Protein AF-A0A2V6F5U0-F1 (afdb_monomer_lite)

Secondary structure (DSSP, 8-state):
----TTEEEEE-TTS-HHHHHHHHHTTT---EESS---SS-----HHHHHTT--HHHHHTEEEEE--TT--HHHHHHHHHHHHHHHHHHHHHS---S--SS-S---S--------------------

Foldseek 3Di:
DDDDPFKDKFFQALFFCVLLQVQCVVVVHHWDQPPDPDPPDPFFDPVVVVVPDDRRRSRRMIMGGDDPPDDVVVVVVCVVRNVVSSVVRNVPGDPDPPDPPDPDDDPDPDPPPPPPDDDDDDDDDDD

Radius of gyration: 21.92 Å; chains: 1; bounding box: 35×76×46 Å

Structure (mmCIF, N/CA/C/O backbone):
data_AF-A0A2V6F5U0-F1
#
_entry.id   AF-A0A2V6F5U0-F1
#
loop_
_atom_site.group_PDB
_atom_site.id
_atom_site.type_symbol
_atom_site.label_atom_id
_atom_site.label_alt_id
_atom_site.label_comp_id
_atom_site.label_asym_id
_atom_site.label_entity_id
_atom_site.label_seq_id
_atom_site.pdbx_PDB_ins_code
_atom_site.Cartn_x
_atom_site.Cartn_y
_atom_site.Cartn_z
_atom_site.occupancy
_atom_site.B_iso_or_equiv
_atom_site.auth_seq_id
_atom_site.auth_comp_id
_atom_site.auth_asym_id
_atom_site.auth_atom_id
_atom_site.pdbx_PDB_model_num
ATOM 1 N N . GLU A 1 1 ? 5.194 -18.039 11.649 1.00 59.16 1 GLU A N 1
ATOM 2 C CA . GLU A 1 1 ? 5.854 -16.763 11.303 1.00 59.16 1 GLU A CA 1
ATOM 3 C C . GLU A 1 1 ? 5.061 -15.650 11.971 1.00 59.16 1 GLU A C 1
ATOM 5 O O . GLU A 1 1 ? 3.847 -15.635 11.811 1.00 59.16 1 GLU A O 1
ATOM 10 N N . ALA A 1 2 ? 5.696 -14.806 12.785 1.00 82.75 2 ALA A N 1
ATOM 11 C CA . ALA A 1 2 ? 5.024 -13.689 13.447 1.00 82.75 2 ALA A CA 1
ATOM 12 C C . ALA A 1 2 ? 5.175 -12.439 12.571 1.00 82.75 2 ALA A C 1
ATOM 14 O O . ALA A 1 2 ? 6.294 -11.991 12.328 1.00 82.75 2 ALA A O 1
ATOM 15 N N . ARG A 1 3 ? 4.060 -11.911 12.060 1.00 87.19 3 ARG A N 1
ATOM 16 C CA . ARG A 1 3 ? 4.012 -10.629 11.343 1.00 87.19 3 ARG A CA 1
ATOM 17 C C . ARG A 1 3 ? 3.430 -9.563 12.250 1.00 87.19 3 ARG A C 1
ATOM 19 O O . ARG A 1 3 ? 2.619 -9.867 13.121 1.00 87.19 3 ARG A O 1
ATOM 26 N N . LEU A 1 4 ? 3.824 -8.315 12.015 1.00 90.38 4 LEU A N 1
ATOM 27 C CA . LEU A 1 4 ? 3.163 -7.188 12.652 1.00 90.38 4 LEU A CA 1
ATOM 28 C C . LEU A 1 4 ? 1.706 -7.136 12.146 1.00 90.38 4 LEU A C 1
ATOM 30 O O . LEU A 1 4 ? 1.507 -7.127 10.930 1.00 90.38 4 LEU A O 1
ATOM 34 N N . PRO A 1 5 ? 0.695 -7.125 13.031 1.00 91.12 5 PRO A N 1
ATOM 35 C CA . PRO A 1 5 ? -0.698 -7.348 12.634 1.00 91.12 5 PRO A CA 1
ATOM 36 C C . PRO A 1 5 ? -1.292 -6.193 11.826 1.00 91.12 5 PRO A C 1
ATOM 38 O O . PRO A 1 5 ? -2.272 -6.375 11.115 1.00 91.12 5 PRO A O 1
ATOM 41 N N . ASN A 1 6 ? -0.709 -5.002 11.930 1.00 93.38 6 ASN A N 1
ATOM 42 C CA . ASN A 1 6 ? -1.305 -3.783 11.410 1.00 93.38 6 ASN A CA 1
ATOM 43 C C . ASN A 1 6 ? -0.641 -3.257 10.133 1.00 93.38 6 ASN A C 1
ATOM 45 O O . ASN A 1 6 ? -1.105 -2.269 9.581 1.00 93.38 6 ASN A O 1
ATOM 49 N N . THR A 1 7 ? 0.462 -3.855 9.679 1.00 92.62 7 THR A N 1
ATOM 50 C CA . THR A 1 7 ? 1.247 -3.309 8.567 1.00 92.62 7 THR A CA 1
ATOM 51 C C . THR A 1 7 ? 1.368 -4.322 7.445 1.00 92.62 7 THR A C 1
ATOM 53 O O . THR A 1 7 ? 1.900 -5.415 7.628 1.00 92.62 7 THR A O 1
ATOM 56 N N . THR A 1 8 ? 0.926 -3.918 6.257 1.00 92.31 8 THR A N 1
ATOM 57 C CA . THR A 1 8 ? 1.017 -4.712 5.032 1.00 92.31 8 THR A CA 1
ATOM 58 C C . THR A 1 8 ? 1.671 -3.879 3.937 1.00 92.31 8 THR A C 1
ATOM 60 O O . THR A 1 8 ? 1.230 -2.773 3.640 1.00 92.31 8 THR A O 1
ATOM 63 N N . ASN A 1 9 ? 2.730 -4.411 3.327 1.00 91.94 9 ASN A N 1
ATOM 64 C CA . ASN A 1 9 ? 3.441 -3.773 2.222 1.00 91.94 9 ASN A CA 1
ATOM 65 C C . ASN A 1 9 ? 3.310 -4.631 0.958 1.00 91.94 9 ASN A C 1
ATOM 67 O O . ASN A 1 9 ? 3.699 -5.801 0.966 1.00 91.94 9 ASN A O 1
ATOM 71 N N . ILE A 1 10 ? 2.745 -4.057 -0.104 1.00 92.31 10 ILE A N 1
ATOM 72 C CA . ILE A 1 10 ? 2.362 -4.752 -1.337 1.00 92.31 10 ILE A CA 1
ATOM 73 C C . ILE A 1 10 ? 3.075 -4.098 -2.515 1.00 92.31 10 ILE A C 1
ATOM 75 O O . ILE A 1 10 ? 2.965 -2.893 -2.717 1.00 92.31 10 ILE A O 1
ATOM 79 N N . ALA A 1 11 ? 3.778 -4.902 -3.312 1.00 90.06 11 ALA A N 1
ATOM 80 C CA . ALA A 1 11 ? 4.409 -4.456 -4.550 1.00 90.06 11 ALA A CA 1
ATOM 81 C C . ALA A 1 11 ? 3.500 -4.728 -5.754 1.00 90.06 11 ALA A C 1
ATOM 83 O O . ALA A 1 11 ? 3.188 -5.885 -6.049 1.00 90.06 11 ALA A O 1
ATOM 84 N N . PHE A 1 12 ? 3.117 -3.671 -6.467 1.00 89.75 12 PHE A N 1
ATOM 85 C CA . PHE A 1 12 ? 2.369 -3.753 -7.715 1.00 89.75 12 PHE A CA 1
ATOM 86 C C . PHE A 1 12 ? 3.326 -3.698 -8.904 1.00 89.75 12 PHE A C 1
ATOM 88 O O . PHE A 1 12 ? 3.984 -2.696 -9.154 1.00 89.75 12 PHE A O 1
ATOM 95 N N . GLU A 1 13 ? 3.405 -4.790 -9.661 1.00 87.62 13 GLU A N 1
ATOM 96 C CA . GLU A 1 13 ? 4.211 -4.820 -10.882 1.00 87.62 13 GLU A CA 1
ATOM 97 C C . GLU A 1 13 ? 3.625 -3.905 -11.965 1.00 87.62 13 GLU A C 1
ATOM 99 O O . GLU A 1 13 ? 2.395 -3.810 -12.109 1.00 87.62 13 GLU A O 1
ATOM 104 N N . ALA A 1 14 ? 4.535 -3.293 -12.734 1.00 85.38 14 ALA A N 1
ATOM 105 C CA . ALA A 1 14 ? 4.266 -2.357 -13.827 1.00 85.38 14 ALA A CA 1
ATOM 106 C C . ALA A 1 14 ? 3.498 -1.086 -13.414 1.00 85.38 14 ALA A C 1
ATOM 108 O O . ALA A 1 14 ? 2.801 -0.492 -14.234 1.00 85.38 14 ALA A O 1
ATOM 109 N N . VAL A 1 15 ? 3.607 -0.680 -12.146 1.00 88.31 15 VAL A N 1
ATOM 110 C CA . VAL A 1 15 ? 3.000 0.544 -11.612 1.00 88.31 15 VAL A CA 1
ATOM 111 C C . VAL A 1 15 ? 3.987 1.218 -10.657 1.00 88.31 15 VAL A C 1
ATOM 113 O O . VAL A 1 15 ? 4.647 0.533 -9.883 1.00 88.31 15 VAL A O 1
ATOM 116 N N . GLU A 1 16 ? 4.067 2.548 -10.693 1.00 88.31 16 GLU A N 1
ATOM 117 C CA . GLU A 1 16 ? 4.874 3.348 -9.760 1.00 88.31 16 GLU A CA 1
ATOM 118 C C . GLU A 1 16 ? 4.055 3.707 -8.510 1.00 88.31 16 GLU A C 1
ATOM 120 O O . GLU A 1 16 ? 2.878 4.075 -8.622 1.00 88.31 16 GLU A O 1
ATOM 125 N N . ALA A 1 17 ? 4.653 3.602 -7.318 1.00 89.75 17 ALA A N 1
ATOM 126 C CA . ALA A 1 17 ? 3.949 3.809 -6.052 1.00 89.75 17 ALA A CA 1
ATOM 127 C C . ALA A 1 17 ? 3.341 5.214 -5.942 1.00 89.75 17 ALA A C 1
ATOM 129 O O . ALA A 1 17 ? 2.198 5.347 -5.515 1.00 89.75 17 ALA A O 1
ATOM 130 N N . GLU A 1 18 ? 4.045 6.252 -6.392 1.00 89.00 18 GLU A N 1
ATOM 131 C CA . GLU A 1 18 ? 3.602 7.650 -6.348 1.00 89.00 18 GLU A CA 1
ATOM 132 C C . GLU A 1 18 ? 2.283 7.848 -7.102 1.00 89.00 18 GLU A C 1
ATOM 134 O O . GLU A 1 18 ? 1.380 8.534 -6.622 1.00 89.00 18 GLU A O 1
ATOM 139 N N . ALA A 1 19 ? 2.131 7.195 -8.257 1.00 90.88 19 ALA A N 1
ATOM 140 C CA . ALA A 1 19 ? 0.902 7.259 -9.038 1.00 90.88 19 ALA A CA 1
ATOM 141 C C . ALA A 1 19 ? -0.265 6.564 -8.318 1.00 90.88 19 ALA A C 1
ATOM 143 O O . ALA A 1 19 ? -1.399 7.048 -8.362 1.00 90.88 19 ALA A O 1
ATOM 144 N N . VAL A 1 20 ? 0.003 5.452 -7.623 1.00 92.50 20 VAL A N 1
ATOM 145 C CA . VAL A 1 20 ? -1.000 4.772 -6.788 1.00 92.50 20 VAL A CA 1
ATOM 146 C C . VAL A 1 20 ? -1.418 5.669 -5.630 1.00 92.50 20 VAL A C 1
ATOM 148 O O . VAL A 1 20 ? -2.613 5.864 -5.429 1.00 92.50 20 VAL A O 1
ATOM 151 N N . LEU A 1 21 ? -0.457 6.251 -4.909 1.00 92.81 21 LEU A N 1
ATOM 152 C CA . LEU A 1 21 ? -0.719 7.138 -3.775 1.00 92.81 21 LEU A CA 1
ATOM 153 C C . LEU A 1 21 ? -1.537 8.359 -4.192 1.00 92.81 21 LEU A C 1
ATOM 155 O O . LEU A 1 21 ? -2.532 8.664 -3.545 1.00 92.81 21 LEU A O 1
ATOM 159 N N . MET A 1 22 ? -1.199 8.993 -5.317 1.00 93.19 22 MET A N 1
ATOM 160 C CA . MET A 1 22 ? -1.957 10.130 -5.846 1.00 93.19 22 MET A CA 1
ATOM 161 C C . MET A 1 22 ? -3.411 9.758 -6.183 1.00 93.19 22 MET A C 1
ATOM 163 O O . MET A 1 22 ? -4.332 10.554 -6.007 1.00 93.19 22 MET A O 1
ATOM 167 N N . MET A 1 23 ? -3.643 8.549 -6.698 1.00 94.50 23 MET A N 1
ATOM 168 C CA . MET A 1 23 ? -4.991 8.078 -7.023 1.00 94.50 23 MET A CA 1
ATOM 169 C C . MET A 1 23 ? -5.783 7.640 -5.786 1.00 94.50 23 MET A C 1
ATOM 171 O O . MET A 1 23 ? -7.003 7.791 -5.780 1.00 94.50 23 MET A O 1
ATOM 175 N N . LEU A 1 24 ? -5.109 7.107 -4.765 1.00 95.12 24 LEU A N 1
ATOM 176 C CA . LEU A 1 24 ? -5.707 6.777 -3.471 1.00 95.12 24 LEU A CA 1
ATOM 177 C C . LEU A 1 24 ? -6.107 8.043 -2.704 1.00 95.12 24 LEU A C 1
ATOM 179 O O . LEU A 1 24 ? -7.227 8.118 -2.204 1.00 95.12 24 LEU A O 1
ATOM 183 N N . ASP A 1 25 ? -5.256 9.067 -2.712 1.00 95.38 25 ASP A N 1
ATOM 184 C CA . ASP A 1 25 ? -5.528 10.368 -2.092 1.00 95.38 25 ASP A CA 1
ATOM 185 C C . ASP A 1 25 ? -6.792 11.025 -2.676 1.00 95.38 25 ASP A C 1
ATOM 187 O O . ASP A 1 25 ? -7.682 11.457 -1.947 1.00 95.38 25 ASP A O 1
ATOM 191 N N . ARG A 1 26 ? -6.972 10.953 -4.003 1.00 95.50 26 ARG A N 1
ATOM 192 C CA . ARG A 1 26 ? -8.191 11.431 -4.690 1.00 95.50 26 ARG A CA 1
ATOM 193 C C . ARG A 1 26 ? -9.488 10.762 -4.236 1.00 95.50 26 ARG A C 1
ATOM 195 O O . ARG A 1 26 ? -10.556 11.333 -4.443 1.00 95.50 26 ARG A O 1
ATOM 202 N N . VAL A 1 27 ? -9.418 9.549 -3.689 1.00 95.69 27 VAL A N 1
ATOM 203 C CA . VAL A 1 27 ? -10.582 8.831 -3.142 1.00 95.69 27 VAL A CA 1
ATOM 204 C C . VAL A 1 27 ? -10.614 8.853 -1.611 1.00 95.69 27 VAL A C 1
ATOM 206 O O . VAL A 1 27 ? -11.431 8.148 -1.021 1.00 95.69 27 VAL A O 1
ATOM 209 N N . GLY A 1 28 ? -9.759 9.665 -0.979 1.00 95.06 28 GLY A N 1
ATOM 210 C CA . GLY A 1 28 ? -9.694 9.857 0.469 1.00 95.06 28 GLY A CA 1
ATOM 211 C C . GLY A 1 28 ? -8.978 8.740 1.230 1.00 95.06 28 GLY A C 1
ATOM 212 O O . GLY A 1 28 ? -9.205 8.588 2.425 1.00 95.06 28 GLY A O 1
ATOM 213 N N . ILE A 1 29 ? -8.151 7.928 0.561 1.00 95.44 29 ILE A N 1
ATOM 214 C CA . ILE A 1 29 ? -7.418 6.823 1.190 1.00 95.44 29 ILE A CA 1
ATOM 215 C C . ILE A 1 29 ? -5.957 7.220 1.390 1.00 95.44 29 ILE A C 1
ATOM 217 O O . ILE A 1 29 ? -5.210 7.400 0.429 1.00 95.44 29 ILE A O 1
ATOM 221 N N . CYS A 1 30 ? -5.526 7.257 2.647 1.00 93.56 30 CYS A N 1
ATOM 222 C CA . CYS A 1 30 ? -4.136 7.506 3.009 1.00 93.56 30 CYS A CA 1
ATOM 223 C C . CYS A 1 30 ? -3.313 6.210 2.969 1.00 93.56 30 CYS A C 1
ATOM 225 O O . CYS A 1 30 ? -3.675 5.198 3.571 1.00 93.56 30 CYS A O 1
ATOM 227 N N . ALA A 1 31 ? -2.163 6.254 2.303 1.00 93.62 31 ALA A N 1
ATOM 228 C CA . ALA A 1 31 ? -1.167 5.188 2.302 1.00 93.62 31 ALA A CA 1
ATOM 229 C C . ALA A 1 31 ? 0.239 5.794 2.181 1.00 93.62 31 ALA A C 1
ATOM 231 O O . ALA A 1 31 ? 0.398 7.002 2.023 1.00 93.62 31 ALA A O 1
ATOM 232 N N . SER A 1 32 ? 1.269 4.956 2.260 1.00 90.50 32 SER A N 1
ATOM 233 C CA . SER A 1 32 ? 2.663 5.383 2.079 1.00 90.50 32 SER A CA 1
ATOM 234 C C . SER A 1 32 ? 3.346 4.555 0.999 1.00 90.50 32 SER A C 1
ATOM 236 O O . SER A 1 32 ? 2.963 3.407 0.770 1.00 90.50 32 SER A O 1
ATOM 238 N N . SER A 1 33 ? 4.358 5.110 0.335 1.00 85.38 33 SER A N 1
ATOM 239 C CA . SER A 1 33 ? 5.303 4.300 -0.436 1.00 85.38 33 SER A CA 1
ATOM 240 C C . SER A 1 33 ? 6.140 3.462 0.544 1.00 85.38 33 SER A C 1
ATOM 242 O O . SER A 1 33 ? 6.008 3.599 1.763 1.00 85.38 33 SER A O 1
ATOM 244 N N . GLY A 1 34 ? 6.935 2.516 0.039 1.00 73.88 34 GLY A N 1
ATOM 245 C CA . GLY A 1 34 ? 7.813 1.674 0.863 1.00 73.88 34 GLY A CA 1
ATOM 246 C C . GLY A 1 34 ? 8.844 2.457 1.702 1.00 73.88 34 GLY A C 1
ATOM 247 O O . GLY A 1 34 ? 8.673 3.615 2.058 1.00 73.88 34 GLY A O 1
ATOM 248 N N . SER A 1 35 ? 9.982 1.844 2.039 1.00 64.12 35 SER A N 1
ATOM 249 C CA . SER A 1 35 ? 10.961 2.496 2.936 1.00 64.12 35 SER A CA 1
ATOM 250 C C . SER A 1 35 ? 11.685 3.719 2.339 1.00 64.12 35 SER A C 1
ATOM 252 O O . SER A 1 35 ? 12.545 4.286 3.009 1.00 64.12 35 SER A O 1
ATOM 254 N N . ALA A 1 36 ? 11.431 4.061 1.076 1.00 58.69 36 ALA A N 1
ATOM 255 C CA . ALA A 1 36 ? 12.021 5.206 0.401 1.00 58.69 36 ALA A CA 1
ATOM 256 C C . ALA A 1 36 ? 10.942 6.276 0.217 1.00 58.69 36 ALA A C 1
ATOM 258 O O . ALA A 1 36 ? 10.143 6.217 -0.712 1.00 58.69 36 ALA A O 1
ATOM 259 N N . CYS A 1 37 ? 10.920 7.247 1.126 1.00 54.81 37 CYS A N 1
ATOM 260 C CA . CYS A 1 37 ? 10.285 8.531 0.864 1.00 54.81 37 CYS A CA 1
ATOM 261 C C . CYS A 1 37 ? 11.291 9.357 0.071 1.00 54.81 37 CYS A C 1
ATOM 263 O O . CYS A 1 37 ? 12.291 9.798 0.634 1.00 54.81 37 CYS A O 1
ATOM 265 N N . THR A 1 38 ? 11.074 9.548 -1.223 1.00 54.41 38 THR A N 1
ATOM 266 C CA . THR A 1 38 ? 11.994 10.338 -2.034 1.00 54.41 38 THR A CA 1
ATOM 267 C C . THR A 1 38 ? 11.358 11.655 -2.445 1.00 54.41 38 THR A C 1
ATOM 269 O O . THR A 1 38 ? 10.738 11.801 -3.492 1.00 54.41 38 THR A O 1
ATOM 272 N N . THR A 1 39 ? 11.598 12.687 -1.640 1.00 51.03 39 THR A N 1
ATOM 273 C CA . THR A 1 39 ? 11.627 14.058 -2.153 1.00 51.03 39 THR A CA 1
ATOM 274 C C . THR A 1 39 ? 12.850 14.187 -3.070 1.00 51.03 39 THR A C 1
ATOM 276 O O . THR A 1 39 ? 13.930 14.551 -2.614 1.00 51.03 39 THR A O 1
ATOM 279 N N . GLY A 1 40 ? 12.702 13.816 -4.348 1.00 51.22 40 GLY A N 1
ATOM 280 C CA . GLY A 1 40 ? 13.674 14.111 -5.412 1.00 51.22 40 GLY A CA 1
ATOM 281 C C . GLY A 1 40 ? 14.607 12.983 -5.878 1.00 51.22 40 GLY A C 1
ATOM 282 O O . GLY A 1 40 ? 15.467 13.251 -6.710 1.00 51.22 40 GLY A O 1
ATOM 283 N N . SER A 1 41 ? 14.451 11.739 -5.410 1.00 60.28 41 SER A N 1
ATOM 284 C CA . SER A 1 41 ? 15.244 10.590 -5.894 1.00 60.28 41 SER A CA 1
ATOM 285 C C . SER A 1 41 ? 14.358 9.500 -6.513 1.00 60.28 41 SER A C 1
ATOM 287 O O . SER A 1 41 ? 13.335 9.118 -5.959 1.00 60.28 41 SER A O 1
ATOM 289 N N . ILE A 1 42 ? 14.750 8.987 -7.679 1.00 63.94 42 ILE A N 1
ATOM 290 C CA . ILE A 1 42 ? 14.060 7.886 -8.388 1.00 63.94 42 ILE A CA 1
ATOM 291 C C . ILE A 1 42 ? 14.549 6.516 -7.861 1.00 63.94 42 ILE A C 1
ATOM 293 O O . ILE A 1 42 ? 14.185 5.449 -8.362 1.00 63.94 42 ILE A O 1
ATOM 297 N N . GLU A 1 43 ? 15.421 6.519 -6.851 1.00 72.81 43 GLU A N 1
ATOM 298 C CA . GLU A 1 43 ? 16.049 5.301 -6.362 1.00 72.81 43 GLU A CA 1
ATOM 299 C C . GLU A 1 43 ? 15.067 4.388 -5.614 1.00 72.81 43 GLU A C 1
ATOM 301 O O . GLU A 1 43 ? 14.265 4.842 -4.794 1.00 72.81 43 GLU A O 1
ATOM 306 N N . PRO A 1 44 ? 15.136 3.069 -5.864 1.00 78.88 44 PRO A N 1
ATOM 307 C CA . PRO A 1 44 ? 14.310 2.101 -5.164 1.00 78.88 44 PRO A CA 1
ATOM 308 C C . PRO A 1 44 ? 14.672 2.046 -3.675 1.00 78.88 44 PRO A C 1
ATOM 310 O O . PRO A 1 44 ? 15.813 2.266 -3.272 1.00 78.88 44 PRO A O 1
ATOM 313 N N . SER A 1 45 ? 13.707 1.638 -2.854 1.00 83.44 45 SER A N 1
ATOM 314 C CA . SER A 1 45 ? 13.931 1.363 -1.434 1.00 83.44 45 SER A CA 1
ATOM 315 C C . SER A 1 45 ? 15.085 0.377 -1.210 1.00 83.44 45 SER A C 1
ATOM 317 O O . SER A 1 45 ? 14.980 -0.807 -1.537 1.00 83.44 45 SER A O 1
ATOM 319 N N . HIS A 1 46 ? 16.164 0.857 -0.582 1.00 83.50 46 HIS A N 1
ATOM 320 C CA . HIS A 1 46 ? 17.318 0.030 -0.220 1.00 83.50 46 HIS A CA 1
ATOM 321 C C . HIS A 1 46 ? 16.932 -1.117 0.728 1.00 83.50 46 HIS A C 1
ATOM 323 O O . HIS A 1 46 ? 17.480 -2.210 0.618 1.00 83.50 46 HIS A O 1
ATOM 329 N N . VAL A 1 47 ? 15.944 -0.906 1.611 1.00 88.62 47 VAL A N 1
ATOM 330 C CA . VAL A 1 47 ? 15.426 -1.952 2.507 1.00 88.62 47 VAL A CA 1
ATOM 331 C C . VAL A 1 47 ? 14.708 -3.037 1.713 1.00 88.62 47 VAL A C 1
ATOM 333 O O . VAL A 1 47 ? 14.989 -4.214 1.904 1.00 88.62 47 VAL A O 1
ATOM 336 N N . LEU A 1 48 ? 13.809 -2.673 0.794 1.00 86.50 48 LEU A N 1
ATOM 337 C CA . LEU A 1 48 ? 13.077 -3.658 -0.006 1.00 86.50 48 LEU A CA 1
ATOM 338 C C . LEU A 1 48 ? 14.010 -4.445 -0.928 1.00 86.50 48 LEU A C 1
ATOM 340 O O . LEU A 1 48 ? 13.831 -5.652 -1.087 1.00 86.50 48 LEU A O 1
ATOM 344 N N . VAL A 1 49 ? 15.032 -3.789 -1.480 1.00 86.50 49 VAL A N 1
ATOM 345 C CA . VAL A 1 49 ? 16.082 -4.463 -2.254 1.00 86.50 49 VAL A CA 1
ATOM 346 C C . VAL A 1 49 ? 16.878 -5.432 -1.374 1.00 86.50 49 VAL A C 1
ATOM 348 O O . VAL A 1 49 ? 17.059 -6.585 -1.761 1.00 86.50 49 VAL A O 1
ATOM 351 N N . ALA A 1 50 ? 17.274 -5.028 -0.163 1.00 89.00 50 ALA A N 1
ATOM 352 C CA . ALA A 1 50 ? 17.951 -5.908 0.795 1.00 89.00 50 ALA A CA 1
ATOM 353 C C . ALA A 1 50 ? 17.070 -7.086 1.259 1.00 89.00 50 ALA A C 1
ATOM 355 O O . ALA A 1 50 ? 17.575 -8.175 1.520 1.00 89.00 50 ALA A O 1
ATOM 356 N N . MET A 1 51 ? 15.746 -6.902 1.299 1.00 88.19 51 MET A N 1
ATOM 357 C CA . MET A 1 51 ? 14.761 -7.964 1.542 1.00 88.19 51 MET A CA 1
ATOM 358 C C . MET A 1 51 ? 14.561 -8.906 0.338 1.00 88.19 51 MET A C 1
ATOM 360 O O . MET A 1 51 ? 13.773 -9.848 0.423 1.00 88.19 51 MET A O 1
ATOM 364 N N . GLY A 1 52 ? 15.252 -8.670 -0.781 1.00 87.38 52 GLY A N 1
ATOM 365 C CA . GLY A 1 52 ? 15.235 -9.528 -1.966 1.00 87.38 52 GLY A CA 1
ATOM 366 C C . GLY A 1 52 ? 14.216 -9.134 -3.037 1.00 87.38 52 GLY A C 1
ATOM 367 O O . GLY A 1 52 ? 13.974 -9.913 -3.961 1.00 87.38 52 GLY A O 1
ATOM 368 N N . LEU A 1 53 ? 13.599 -7.949 -2.955 1.00 87.19 53 LEU A N 1
ATOM 369 C CA . LEU A 1 53 ? 12.784 -7.437 -4.057 1.00 87.19 53 LEU A CA 1
ATOM 370 C C . LEU A 1 53 ? 13.693 -6.889 -5.159 1.00 87.19 53 LEU A C 1
ATOM 372 O O . LEU A 1 53 ? 14.695 -6.227 -4.901 1.00 87.19 53 LEU A O 1
ATOM 376 N N . SER A 1 54 ? 13.311 -7.110 -6.416 1.00 88.38 54 SER A N 1
ATOM 377 C CA . SER A 1 54 ? 13.984 -6.434 -7.521 1.00 88.38 54 SER A CA 1
ATOM 378 C C . SER A 1 54 ? 13.728 -4.920 -7.451 1.00 88.38 54 SER A C 1
ATOM 380 O O . SER A 1 54 ? 12.639 -4.509 -7.036 1.00 88.38 54 SER A O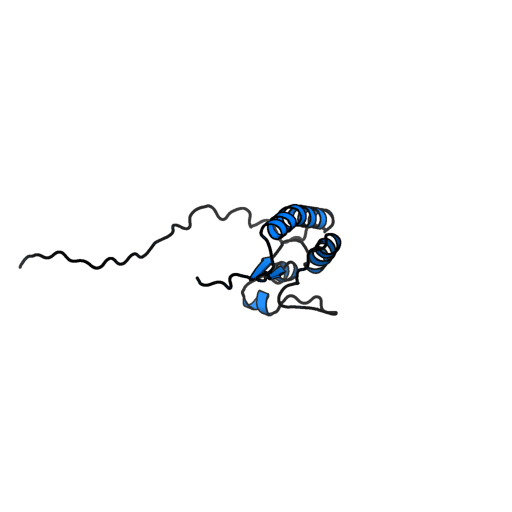 1
ATOM 382 N N . PRO A 1 55 ? 14.663 -4.077 -7.927 1.00 85.38 55 PRO A N 1
ATOM 383 C CA . PRO A 1 55 ? 14.466 -2.629 -8.031 1.00 85.38 55 PRO A CA 1
ATOM 384 C C . PRO A 1 55 ? 13.142 -2.229 -8.693 1.00 85.38 55 PRO A C 1
ATOM 386 O O . PRO A 1 55 ? 12.473 -1.305 -8.243 1.00 85.38 55 PRO A O 1
ATOM 389 N N . ALA A 1 56 ? 12.726 -2.968 -9.728 1.00 84.12 56 ALA A N 1
ATOM 390 C CA . ALA A 1 56 ? 11.459 -2.736 -10.416 1.00 84.12 56 ALA A CA 1
ATOM 391 C C . ALA A 1 56 ? 10.236 -2.987 -9.523 1.00 84.12 56 ALA A C 1
ATOM 393 O O . ALA A 1 56 ? 9.287 -2.213 -9.554 1.00 84.12 56 ALA A O 1
ATOM 394 N N . ARG A 1 57 ? 10.258 -4.038 -8.695 1.00 85.81 57 ARG A N 1
ATOM 395 C CA . ARG A 1 57 ? 9.164 -4.331 -7.756 1.00 85.81 57 ARG A CA 1
ATOM 396 C C . ARG A 1 57 ? 9.179 -3.395 -6.551 1.00 85.81 57 ARG A C 1
ATOM 398 O O . ARG A 1 57 ? 8.118 -3.059 -6.040 1.00 85.81 57 ARG A O 1
ATOM 405 N N . ALA A 1 58 ? 10.360 -2.964 -6.114 1.00 88.00 58 ALA A N 1
ATOM 406 C CA . ALA A 1 58 ? 10.506 -2.027 -5.006 1.00 88.00 58 ALA A CA 1
ATOM 407 C C . ALA A 1 58 ? 9.877 -0.654 -5.311 1.00 88.00 58 ALA A C 1
ATOM 409 O O . ALA A 1 58 ? 9.313 -0.046 -4.404 1.00 88.00 58 ALA A O 1
ATOM 410 N N . ARG A 1 59 ? 9.914 -0.202 -6.574 1.00 86.81 59 ARG A N 1
ATOM 411 C CA . ARG A 1 59 ? 9.280 1.053 -7.024 1.00 86.81 59 ARG A CA 1
ATOM 412 C C . ARG A 1 59 ? 7.753 1.043 -6.964 1.00 86.81 59 ARG A C 1
ATOM 414 O O . ARG A 1 59 ? 7.143 2.048 -6.632 1.00 86.81 59 ARG A O 1
ATOM 421 N N . GLY A 1 60 ? 7.129 -0.105 -7.210 1.00 89.06 60 GLY A N 1
ATOM 422 C CA . GLY A 1 60 ? 5.674 -0.265 -7.119 1.00 89.06 60 GLY A CA 1
ATOM 423 C C . GLY A 1 60 ? 5.160 -0.598 -5.718 1.00 89.06 60 GLY A C 1
ATOM 424 O O . GLY A 1 60 ? 4.045 -1.102 -5.583 1.00 89.06 60 GLY A O 1
ATOM 425 N N . SER A 1 61 ? 5.976 -0.417 -4.676 1.00 91.31 61 SER A N 1
ATOM 426 C CA . SER A 1 61 ? 5.641 -0.845 -3.319 1.00 91.31 61 SER A CA 1
ATOM 427 C C . SER A 1 61 ? 4.832 0.198 -2.556 1.00 91.31 61 SER A C 1
ATOM 429 O O . SER A 1 61 ? 5.303 1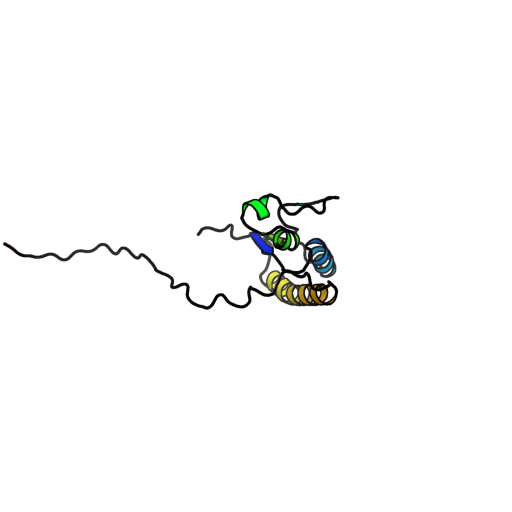.308 -2.316 1.00 91.31 61 SER A O 1
ATOM 431 N N . VAL A 1 62 ? 3.654 -0.209 -2.086 1.00 92.44 62 VAL A N 1
ATOM 432 C CA . VAL A 1 62 ? 2.743 0.600 -1.271 1.00 92.44 62 VAL A CA 1
ATOM 433 C C . VAL A 1 62 ? 2.512 -0.085 0.073 1.00 92.44 62 VAL A C 1
ATOM 435 O O . VAL A 1 62 ? 2.186 -1.274 0.139 1.00 92.44 62 VAL A O 1
ATOM 438 N N . ARG A 1 63 ? 2.664 0.679 1.153 1.00 94.00 63 ARG A N 1
ATOM 439 C CA . ARG A 1 63 ? 2.460 0.248 2.532 1.00 94.00 63 ARG A CA 1
ATOM 440 C C . ARG A 1 63 ? 1.169 0.829 3.094 1.00 94.00 63 ARG A C 1
ATOM 442 O O . ARG A 1 63 ? 0.997 2.049 3.159 1.00 94.00 63 ARG A O 1
ATOM 449 N N . PHE A 1 64 ? 0.334 -0.074 3.591 1.00 94.19 64 PHE A N 1
ATOM 450 C CA . PHE A 1 64 ? -0.851 0.207 4.388 1.00 94.19 64 PHE A CA 1
ATOM 451 C C . PHE A 1 64 ? -0.546 -0.098 5.852 1.00 94.19 64 PHE A C 1
ATOM 453 O O . PHE A 1 64 ? -0.025 -1.169 6.179 1.00 94.19 64 PHE A O 1
ATOM 460 N N . SER A 1 65 ? -0.871 0.851 6.722 1.00 94.12 65 SER A N 1
ATOM 461 C CA . SER A 1 65 ? -0.705 0.734 8.165 1.00 94.12 65 SER A CA 1
ATOM 462 C C . SER A 1 65 ? -2.037 1.058 8.821 1.00 94.12 65 SER A C 1
ATOM 464 O O . SER A 1 65 ? -2.529 2.174 8.696 1.00 94.12 65 SER A O 1
ATOM 466 N N . LEU A 1 66 ? -2.616 0.065 9.484 1.00 94.81 66 LEU A N 1
ATOM 467 C CA . LEU A 1 66 ? -3.885 0.165 10.187 1.00 94.81 66 LEU A CA 1
ATOM 468 C C . LEU A 1 66 ? -3.646 0.553 11.655 1.00 94.81 66 LEU A C 1
ATOM 470 O O . LEU A 1 66 ? -2.611 0.239 12.252 1.00 94.81 66 LEU A O 1
ATOM 474 N N . GLY A 1 67 ? -4.609 1.248 12.240 1.00 93.44 67 GLY A N 1
ATOM 475 C CA . GLY A 1 67 ? -4.679 1.588 13.654 1.00 93.44 67 GLY A CA 1
ATOM 476 C C . GLY A 1 67 ? -5.943 1.027 14.297 1.00 93.44 67 GLY A C 1
ATOM 477 O O . GLY A 1 67 ? -6.803 0.456 13.636 1.00 93.44 67 GLY A O 1
ATOM 478 N N . ILE A 1 68 ? -6.072 1.231 15.606 1.00 94.31 68 ILE A N 1
ATOM 479 C CA . ILE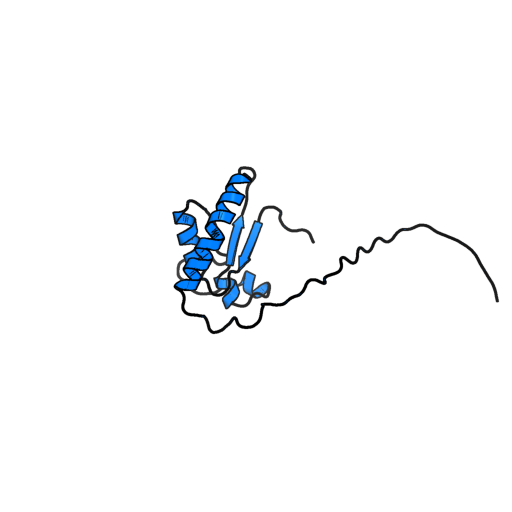 A 1 68 ? -7.226 0.764 16.396 1.00 94.31 68 ILE A CA 1
ATOM 480 C C . ILE A 1 68 ? -8.557 1.421 16.004 1.00 94.31 68 ILE A C 1
ATOM 482 O O . ILE A 1 68 ? -9.614 0.928 16.373 1.00 94.31 68 ILE A O 1
ATOM 486 N N . TYR A 1 69 ? -8.498 2.543 15.287 1.00 95.31 69 TYR A N 1
ATOM 487 C CA . TYR A 1 69 ? -9.668 3.286 14.824 1.00 95.31 69 TYR A CA 1
ATOM 488 C C . TYR A 1 69 ? -10.126 2.863 13.432 1.00 95.31 69 TYR A C 1
ATOM 490 O O . TYR A 1 69 ? -11.167 3.332 12.983 1.00 95.31 69 TYR A O 1
ATOM 498 N N . ASN A 1 70 ? -9.356 2.012 12.745 1.00 96.00 70 ASN A N 1
ATOM 499 C CA . ASN A 1 70 ? -9.776 1.541 11.442 1.00 96.00 70 ASN A CA 1
ATOM 500 C C . ASN A 1 70 ? -10.910 0.531 11.564 1.00 96.00 70 ASN A C 1
ATOM 502 O O . ASN A 1 70 ? -10.946 -0.276 12.493 1.00 96.00 70 ASN A O 1
ATOM 506 N N . THR A 1 71 ? -11.823 0.574 10.600 1.00 96.69 71 THR A N 1
ATOM 507 C CA . THR A 1 71 ? -12.993 -0.309 10.567 1.00 96.69 71 THR A CA 1
ATOM 508 C C . THR A 1 71 ? -12.945 -1.243 9.367 1.00 96.69 71 THR A C 1
ATOM 510 O O . THR A 1 71 ? -12.352 -0.920 8.335 1.00 96.69 71 THR A O 1
ATOM 513 N N . ASP A 1 72 ? -13.629 -2.381 9.462 1.00 95.50 72 ASP A N 1
ATOM 514 C CA . ASP A 1 72 ? -13.749 -3.317 8.337 1.00 95.50 72 ASP A CA 1
ATOM 515 C C . ASP A 1 72 ? -14.383 -2.646 7.104 1.00 95.50 72 ASP A C 1
ATOM 517 O O . ASP A 1 72 ? -13.972 -2.901 5.975 1.00 95.50 72 ASP A O 1
ATOM 521 N N . GLY A 1 73 ? -15.298 -1.690 7.309 1.00 97.25 73 GLY A N 1
ATOM 522 C CA . GLY A 1 73 ? -15.900 -0.914 6.222 1.00 97.25 73 GLY A CA 1
ATOM 523 C C . GLY A 1 73 ? -14.898 -0.044 5.449 1.00 97.25 73 GLY A C 1
ATOM 524 O O . GLY A 1 73 ? -15.044 0.137 4.239 1.00 97.25 73 GLY A O 1
ATOM 525 N N . GLU A 1 74 ? -13.850 0.462 6.104 1.00 96.25 74 GLU A N 1
ATOM 526 C CA . GLU A 1 74 ? -12.762 1.181 5.425 1.00 96.25 74 GLU A CA 1
ATOM 527 C C . GLU A 1 74 ? -11.880 0.228 4.610 1.00 96.25 74 GLU A C 1
ATOM 529 O O . GLU A 1 74 ? -11.420 0.582 3.522 1.00 96.25 74 GLU A O 1
ATOM 534 N N . VAL A 1 75 ? -11.680 -1.000 5.100 1.00 95.75 75 VAL A N 1
ATOM 535 C CA . VAL A 1 75 ? -10.969 -2.050 4.359 1.00 95.75 75 VAL A CA 1
ATOM 536 C C . VAL A 1 75 ? -11.768 -2.454 3.119 1.00 95.75 75 VAL A C 1
ATOM 538 O O . VAL A 1 75 ? -11.207 -2.525 2.024 1.00 95.75 75 VAL A O 1
ATOM 541 N N . ASP A 1 76 ? -13.082 -2.627 3.242 1.00 97.50 76 ASP A N 1
ATOM 542 C CA . ASP A 1 76 ? -13.967 -2.904 2.108 1.00 97.50 76 ASP A CA 1
ATOM 543 C C . ASP A 1 76 ? -13.973 -1.754 1.090 1.00 97.50 76 ASP A C 1
ATOM 545 O O . ASP A 1 76 ? -13.933 -1.977 -0.127 1.00 97.50 76 ASP A O 1
ATOM 549 N N . TYR A 1 77 ? -13.959 -0.507 1.570 1.00 97.38 77 TYR A N 1
ATOM 550 C CA . TYR A 1 77 ? -13.823 0.671 0.718 1.00 97.38 77 TYR A CA 1
ATOM 551 C C . TYR A 1 77 ? -12.492 0.655 -0.049 1.00 97.38 77 TYR A C 1
ATOM 553 O O . TYR A 1 77 ? -12.482 0.805 -1.275 1.00 97.38 77 TYR A O 1
ATOM 561 N N . LEU A 1 78 ? -11.373 0.369 0.623 1.00 96.50 78 LEU A N 1
ATOM 562 C CA . LEU A 1 78 ? -10.077 0.185 -0.033 1.00 96.50 78 LEU A CA 1
ATOM 563 C C . LEU A 1 78 ? -10.147 -0.897 -1.120 1.00 96.50 78 LEU A C 1
ATOM 565 O O . LEU A 1 78 ? -9.725 -0.655 -2.254 1.00 96.50 78 LEU A O 1
ATOM 569 N N . LEU A 1 79 ? -10.716 -2.064 -0.814 1.00 96.12 79 LEU A N 1
ATOM 570 C CA . LEU A 1 79 ? -10.821 -3.190 -1.747 1.00 96.12 79 LEU A CA 1
ATOM 571 C C . LEU A 1 79 ? -11.720 -2.892 -2.957 1.00 96.12 79 LEU A C 1
ATOM 573 O O . LEU A 1 79 ? -11.485 -3.425 -4.042 1.00 96.12 79 LEU A O 1
ATOM 577 N N . LYS A 1 80 ? -12.706 -2.001 -2.822 1.00 97.00 80 LYS A N 1
ATOM 578 C CA . LYS A 1 80 ? -13.552 -1.546 -3.936 1.00 97.00 80 LYS A CA 1
ATOM 579 C C . LYS A 1 80 ? -12.809 -0.630 -4.915 1.00 97.00 80 LYS A C 1
ATOM 581 O O . LYS A 1 80 ? -13.076 -0.668 -6.122 1.00 97.00 80 LYS A O 1
ATOM 586 N N . HIS A 1 81 ? -11.897 0.203 -4.415 1.00 96.38 81 HIS A N 1
ATOM 587 C CA . HIS A 1 81 ? -11.220 1.237 -5.204 1.00 96.38 81 HIS A CA 1
ATOM 588 C C . HIS A 1 81 ? -9.848 0.798 -5.730 1.00 96.38 81 HIS A C 1
ATOM 590 O O . HIS A 1 81 ? -9.537 1.028 -6.903 1.00 96.38 81 HIS A O 1
ATOM 596 N N . LEU A 1 82 ? -9.047 0.123 -4.903 1.00 95.75 82 LEU A N 1
ATOM 597 C CA . LEU A 1 82 ? -7.659 -0.226 -5.205 1.00 95.75 82 LEU A CA 1
ATOM 598 C C . LEU A 1 82 ? -7.502 -1.029 -6.514 1.00 95.75 82 LEU A C 1
ATOM 600 O O . LEU A 1 82 ? -6.712 -0.603 -7.359 1.00 95.75 82 LEU A O 1
ATOM 604 N N . PRO A 1 83 ? -8.270 -2.106 -6.789 1.00 95.50 83 PRO A N 1
ATOM 605 C CA . PRO A 1 83 ? -8.116 -2.864 -8.034 1.00 95.50 83 PRO A CA 1
ATOM 606 C C . PRO A 1 83 ? -8.389 -2.026 -9.289 1.00 95.50 83 PRO A C 1
ATOM 608 O O . PRO A 1 83 ? -7.702 -2.173 -10.299 1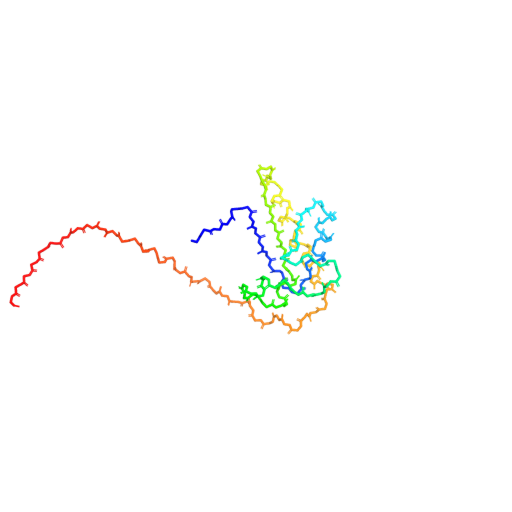.00 95.50 83 PRO A O 1
ATOM 611 N N . ARG A 1 84 ? -9.365 -1.110 -9.220 1.00 94.88 84 ARG A N 1
ATOM 612 C CA . ARG A 1 84 ? -9.726 -0.219 -10.334 1.00 94.88 84 ARG A CA 1
ATOM 613 C C . ARG A 1 84 ? -8.631 0.808 -10.602 1.00 94.88 84 ARG A C 1
ATOM 615 O O . ARG A 1 84 ? -8.319 1.077 -11.760 1.00 94.88 84 ARG A O 1
ATOM 622 N N . ILE A 1 85 ? -8.032 1.350 -9.542 1.00 94.88 85 ILE A N 1
ATOM 623 C CA . ILE A 1 85 ? -6.892 2.268 -9.633 1.00 94.88 85 ILE A CA 1
ATOM 624 C C . ILE A 1 85 ? -5.705 1.565 -10.298 1.00 94.88 85 ILE A C 1
ATOM 626 O O . ILE A 1 85 ? -5.169 2.078 -11.278 1.00 94.88 85 ILE A O 1
ATOM 630 N N . ILE A 1 86 ? -5.346 0.366 -9.830 1.00 94.19 86 ILE A N 1
ATOM 631 C CA . ILE A 1 86 ? -4.236 -0.411 -10.397 1.00 94.19 86 ILE A CA 1
ATOM 632 C C . ILE A 1 86 ? -4.489 -0.752 -11.871 1.00 94.19 86 ILE A C 1
ATOM 634 O O . ILE A 1 86 ? -3.596 -0.581 -12.699 1.00 94.19 86 ILE A O 1
ATOM 638 N N . ALA A 1 87 ? -5.703 -1.184 -12.226 1.00 93.19 87 ALA A N 1
ATOM 639 C CA . ALA A 1 87 ? -6.060 -1.474 -13.615 1.00 93.19 87 ALA A CA 1
ATOM 640 C C . ALA A 1 87 ? -5.937 -0.235 -14.516 1.00 93.19 87 ALA A C 1
ATOM 642 O O . ALA A 1 87 ? -5.381 -0.319 -15.610 1.00 93.19 87 ALA A O 1
ATOM 643 N N . ARG A 1 88 ? -6.398 0.929 -14.041 1.00 92.19 88 ARG A N 1
ATOM 644 C CA . ARG A 1 88 ? -6.289 2.193 -14.776 1.00 92.19 88 ARG A CA 1
ATOM 645 C C . ARG A 1 88 ? -4.836 2.609 -14.987 1.00 92.19 88 ARG A C 1
ATOM 647 O O . ARG A 1 88 ? -4.485 2.995 -16.094 1.00 92.19 88 ARG A O 1
ATOM 654 N N . LEU A 1 89 ? -3.999 2.525 -13.954 1.00 91.81 89 LEU A N 1
ATOM 655 C CA . LEU A 1 89 ? -2.582 2.885 -14.063 1.00 91.81 89 LEU A CA 1
ATOM 656 C C . LEU A 1 89 ? -1.844 1.965 -15.043 1.00 91.81 89 LEU A C 1
ATOM 658 O O . LEU A 1 89 ? -1.089 2.445 -15.882 1.00 91.81 89 LEU A O 1
ATOM 662 N N . ARG A 1 90 ? -2.152 0.663 -15.028 1.00 90.00 90 ARG A N 1
ATOM 663 C CA . ARG A 1 90 ? -1.601 -0.303 -15.992 1.00 90.00 90 ARG A CA 1
ATOM 664 C C . ARG A 1 90 ? -2.027 -0.057 -17.438 1.00 90.00 90 ARG A C 1
ATOM 666 O O . ARG A 1 90 ? -1.292 -0.432 -18.338 1.00 90.00 90 ARG A O 1
ATOM 673 N N . ALA A 1 91 ? -3.194 0.544 -17.666 1.00 88.31 91 ALA A N 1
ATOM 674 C CA . ALA A 1 91 ? -3.659 0.874 -19.012 1.00 88.31 91 ALA A CA 1
ATOM 675 C C . ALA A 1 91 ? -2.959 2.111 -19.605 1.00 88.31 91 ALA A C 1
ATOM 677 O O . ALA A 1 91 ? -2.941 2.271 -20.821 1.00 88.31 91 ALA A O 1
ATOM 678 N N . VAL A 1 92 ? -2.416 2.991 -18.755 1.00 83.38 92 VAL A N 1
ATOM 679 C CA . VAL A 1 92 ? -1.769 4.249 -19.169 1.00 83.38 92 VAL A CA 1
ATOM 680 C C . VAL A 1 92 ? -0.243 4.115 -19.214 1.00 83.38 92 VAL A C 1
ATOM 682 O O . VAL A 1 92 ? 0.405 4.787 -20.013 1.00 83.38 92 VAL A O 1
ATOM 685 N N . SER A 1 93 ? 0.344 3.242 -18.391 1.00 66.12 93 SER A N 1
ATOM 686 C CA . SER A 1 93 ? 1.781 2.967 -18.436 1.00 66.12 93 SER A CA 1
ATOM 687 C C . SER A 1 93 ? 2.152 2.100 -19.647 1.00 66.12 93 SER A C 1
ATOM 689 O O . SER A 1 93 ? 1.476 1.104 -19.913 1.00 66.12 93 SER A O 1
ATOM 691 N N . PRO A 1 94 ? 3.249 2.410 -20.365 1.00 59.94 94 PRO A N 1
ATOM 692 C CA . PRO A 1 94 ? 3.769 1.513 -21.388 1.00 59.94 94 PRO A CA 1
ATOM 693 C C . PRO A 1 94 ? 4.123 0.162 -20.746 1.00 59.94 94 PRO A C 1
ATOM 695 O O . PRO A 1 94 ? 4.584 0.139 -19.598 1.00 59.94 94 PRO A O 1
ATOM 698 N N . PRO A 1 95 ? 3.931 -0.969 -21.448 1.00 55.34 95 PRO A N 1
ATOM 699 C CA . PRO A 1 95 ? 4.317 -2.266 -20.919 1.00 55.34 95 PRO A CA 1
ATOM 700 C C . PRO A 1 95 ? 5.822 -2.249 -20.635 1.00 55.34 95 PRO A C 1
ATOM 702 O O . PRO A 1 95 ? 6.646 -2.212 -21.548 1.00 55.34 95 PRO A O 1
ATOM 705 N N . SER A 1 96 ? 6.189 -2.240 -19.352 1.00 50.19 96 SER A N 1
ATOM 706 C CA . SER A 1 96 ? 7.576 -2.442 -18.947 1.00 50.19 96 SER A CA 1
ATOM 707 C C . SER A 1 96 ? 8.009 -3.822 -19.460 1.00 50.19 96 SER A C 1
ATOM 709 O O . SER A 1 96 ? 7.269 -4.787 -19.249 1.00 50.19 96 SER A O 1
ATOM 711 N N . PRO A 1 97 ? 9.175 -3.969 -20.116 1.00 44.56 97 PRO A N 1
ATOM 712 C CA . PRO A 1 97 ? 9.588 -5.224 -20.757 1.00 44.56 97 PRO A CA 1
ATOM 713 C C . PRO A 1 97 ? 9.894 -6.375 -19.776 1.00 44.56 97 PRO A C 1
ATOM 715 O O . PRO A 1 97 ? 10.471 -7.390 -20.159 1.00 44.56 97 PRO A O 1
ATOM 718 N N . ILE A 1 98 ? 9.514 -6.259 -18.503 1.00 51.16 98 ILE A N 1
ATOM 719 C CA . ILE A 1 98 ? 9.866 -7.202 -17.446 1.00 51.16 98 ILE A CA 1
ATOM 720 C C . ILE A 1 98 ? 8.584 -7.645 -16.736 1.00 51.16 98 ILE A C 1
ATOM 722 O O . ILE A 1 98 ? 8.156 -7.032 -15.762 1.00 51.16 98 ILE A O 1
ATOM 726 N N . GLY A 1 99 ? 7.959 -8.715 -17.244 1.00 45.09 99 GLY A N 1
ATOM 727 C CA . GLY A 1 99 ? 6.742 -9.259 -16.630 1.00 45.09 99 GLY A CA 1
ATOM 728 C C . GLY A 1 99 ? 6.080 -10.473 -17.289 1.00 45.09 99 GLY A C 1
ATOM 729 O O . GLY A 1 99 ? 4.954 -10.796 -16.937 1.00 45.09 99 GLY A O 1
ATOM 730 N N . ALA A 1 100 ? 6.728 -11.184 -18.216 1.00 39.88 100 ALA A N 1
ATOM 731 C CA . ALA A 1 100 ? 6.208 -12.448 -18.748 1.00 39.88 100 ALA A CA 1
ATOM 732 C C . ALA A 1 100 ? 6.808 -13.654 -18.003 1.00 39.88 100 ALA A C 1
ATOM 734 O O . ALA A 1 100 ? 7.470 -14.476 -18.634 1.00 39.88 100 ALA A O 1
ATOM 735 N N . ARG A 1 101 ? 6.675 -13.744 -16.663 1.00 42.59 101 ARG A N 1
ATOM 736 C CA . ARG A 1 101 ? 7.000 -14.987 -15.919 1.00 42.59 101 ARG A CA 1
ATOM 737 C C . ARG A 1 101 ? 6.577 -15.045 -14.437 1.00 42.59 101 ARG A C 1
ATOM 739 O O . ARG A 1 101 ? 7.363 -15.482 -13.612 1.00 42.59 101 ARG A O 1
ATOM 746 N N . THR A 1 102 ? 5.338 -14.714 -14.073 1.00 44.56 102 THR A N 1
ATOM 747 C CA . THR A 1 102 ? 4.806 -15.063 -12.725 1.00 44.56 102 THR A CA 1
ATOM 748 C C . THR A 1 102 ? 3.291 -15.305 -12.713 1.00 44.56 102 THR A C 1
ATOM 750 O O . THR A 1 102 ? 2.601 -15.017 -11.745 1.00 44.56 102 THR A O 1
ATOM 753 N N . ALA A 1 103 ? 2.762 -15.934 -13.764 1.00 42.56 103 ALA A N 1
ATOM 754 C CA . ALA A 1 103 ? 1.474 -16.630 -13.723 1.00 42.56 103 ALA A CA 1
ATOM 755 C C . ALA A 1 103 ? 1.719 -18.145 -13.607 1.00 42.56 103 ALA A C 1
ATOM 757 O O . ALA A 1 103 ? 1.537 -18.877 -14.570 1.00 42.56 103 ALA A O 1
ATOM 758 N N . ARG A 1 104 ? 2.246 -18.590 -12.459 1.00 38.09 104 ARG A N 1
ATOM 759 C CA . ARG A 1 104 ? 2.156 -19.961 -11.910 1.00 38.09 104 ARG A CA 1
ATOM 760 C C . ARG A 1 104 ? 3.107 -20.081 -10.723 1.00 38.09 104 ARG A C 1
ATOM 762 O O . ARG A 1 104 ? 4.312 -20.264 -10.877 1.00 38.09 104 ARG A O 1
ATOM 769 N N . ARG A 1 105 ? 2.552 -20.049 -9.518 1.00 35.78 105 ARG A N 1
ATOM 770 C CA . ARG A 1 105 ? 2.998 -20.992 -8.497 1.00 35.78 105 ARG A CA 1
ATOM 771 C C . ARG A 1 105 ? 1.746 -21.609 -7.920 1.00 35.78 105 ARG A C 1
ATOM 773 O O . ARG A 1 105 ? 0.970 -20.965 -7.223 1.00 35.78 105 ARG A O 1
ATOM 780 N N . ASP A 1 106 ? 1.533 -22.821 -8.397 1.00 33.06 106 ASP A N 1
ATOM 781 C CA . ASP A 1 106 ? 0.406 -23.671 -8.114 1.00 33.06 106 ASP A CA 1
ATOM 782 C C . ASP A 1 106 ? 0.245 -23.894 -6.607 1.00 33.06 106 ASP A C 1
ATOM 784 O O . ASP A 1 106 ? 1.204 -23.980 -5.837 1.00 33.06 106 ASP A O 1
ATOM 788 N N . SER A 1 107 ? -1.017 -24.017 -6.225 1.00 36.31 107 SER A N 1
ATOM 789 C CA . SER A 1 107 ? -1.505 -24.775 -5.085 1.00 36.31 107 SER A CA 1
ATOM 790 C C . SER A 1 107 ? -0.685 -26.051 -4.855 1.00 36.31 107 SER A C 1
ATOM 792 O O . SER A 1 107 ? -0.894 -27.048 -5.536 1.00 36.31 107 SER A O 1
ATOM 794 N N . LYS A 1 108 ? 0.261 -26.015 -3.906 1.00 32.75 108 LYS A N 1
ATOM 795 C CA . LYS A 1 108 ? 0.820 -27.157 -3.146 1.00 32.75 108 LYS A CA 1
ATOM 796 C C . LYS A 1 108 ? 1.968 -26.666 -2.251 1.00 32.75 108 LYS A C 1
ATOM 798 O O . LYS A 1 108 ? 3.132 -26.962 -2.487 1.00 32.75 108 LYS A O 1
ATOM 803 N N . THR A 1 109 ? 1.637 -25.959 -1.174 1.00 31.38 109 THR A N 1
ATOM 804 C CA . THR A 1 109 ? 2.490 -25.973 0.024 1.00 31.38 109 THR A CA 1
ATOM 805 C C . THR A 1 109 ? 1.658 -26.600 1.123 1.00 31.38 109 THR A C 1
ATOM 807 O O . THR A 1 109 ? 0.897 -25.939 1.823 1.00 31.38 109 THR A O 1
ATOM 810 N N . SER A 1 110 ? 1.743 -27.927 1.179 1.00 30.22 110 SER A N 1
ATOM 811 C CA . SER A 1 110 ? 1.252 -28.743 2.276 1.00 30.22 110 SER A CA 1
ATOM 812 C C . SER A 1 110 ? 1.786 -28.187 3.590 1.00 30.22 110 SER A C 1
ATOM 814 O O . SER A 1 110 ? 2.997 -28.124 3.811 1.00 30.22 110 SER A O 1
ATOM 816 N N . ILE A 1 111 ? 0.859 -27.802 4.454 1.00 37.41 111 ILE A N 1
ATOM 817 C CA . ILE A 1 111 ? 1.094 -27.534 5.864 1.00 37.41 111 ILE A CA 1
ATOM 818 C C . ILE A 1 111 ? 1.584 -28.854 6.476 1.00 37.41 111 ILE A C 1
ATOM 820 O O . ILE A 1 111 ? 0.795 -29.745 6.774 1.00 37.41 111 ILE A O 1
ATOM 824 N N . ALA A 1 112 ? 2.900 -29.016 6.611 1.00 32.50 112 ALA A N 1
ATOM 825 C CA . ALA A 1 112 ? 3.482 -30.081 7.414 1.00 32.50 112 ALA A CA 1
ATOM 826 C C . ALA A 1 112 ? 3.482 -29.617 8.874 1.00 32.50 112 ALA A C 1
ATOM 828 O O . ALA A 1 112 ? 4.461 -29.072 9.386 1.00 32.50 112 ALA A O 1
ATOM 829 N N . THR A 1 113 ? 2.342 -29.796 9.535 1.00 36.22 113 THR A N 1
ATOM 830 C CA . THR A 1 113 ? 2.188 -29.635 10.979 1.00 36.22 113 THR A CA 1
ATOM 831 C C . THR A 1 113 ? 3.089 -30.663 11.669 1.00 36.22 113 THR A C 1
ATOM 833 O O . THR A 1 113 ? 2.745 -31.838 11.774 1.00 36.22 113 THR A O 1
ATOM 836 N N . ARG A 1 114 ? 4.277 -30.255 12.133 1.00 38.94 114 ARG A N 1
ATOM 837 C CA . ARG A 1 114 ? 5.076 -31.056 13.074 1.00 38.94 114 ARG A CA 1
ATOM 838 C C . ARG A 1 114 ? 4.387 -31.023 14.439 1.00 38.94 114 ARG A C 1
ATOM 840 O O . ARG A 1 114 ? 4.758 -30.257 15.320 1.00 38.94 114 ARG A O 1
ATOM 847 N N . THR A 1 115 ? 3.375 -31.864 14.616 1.00 37.28 115 THR A N 1
ATOM 848 C CA . THR A 1 115 ? 2.819 -32.185 15.932 1.00 37.28 115 THR A CA 1
ATOM 849 C C . THR A 1 115 ? 3.635 -33.344 16.503 1.00 37.28 115 THR A C 1
ATOM 851 O O . THR A 1 115 ? 3.347 -34.510 16.247 1.00 37.28 115 THR A O 1
ATOM 854 N N . ARG A 1 116 ? 4.703 -33.040 17.248 1.00 36.81 116 ARG A N 1
ATOM 855 C CA . ARG A 1 116 ? 5.426 -34.043 18.042 1.00 36.81 116 ARG A CA 1
ATOM 856 C C . ARG A 1 116 ? 4.548 -34.388 19.250 1.00 36.81 116 ARG A C 1
ATOM 858 O O . ARG A 1 116 ? 4.634 -33.728 20.276 1.00 36.81 116 ARG A O 1
ATOM 865 N N . ARG A 1 117 ? 3.659 -35.376 19.099 1.00 37.75 117 ARG A N 1
ATOM 866 C CA . ARG A 1 117 ? 2.997 -36.032 20.235 1.00 37.75 117 ARG A CA 1
ATOM 867 C C . ARG A 1 117 ? 4.022 -36.915 20.943 1.00 37.75 117 ARG A C 1
ATOM 869 O O . ARG A 1 117 ? 4.488 -37.900 20.377 1.00 37.75 117 ARG A O 1
ATOM 876 N N . GLU A 1 118 ? 4.358 -36.556 22.175 1.00 39.62 118 GLU A N 1
ATOM 877 C CA . GLU A 1 118 ? 4.714 -37.530 23.203 1.00 39.62 118 GLU A CA 1
ATOM 878 C C . GLU A 1 118 ? 3.512 -38.443 23.446 1.00 39.62 118 GLU A C 1
ATOM 880 O O . GLU A 1 118 ? 2.414 -37.938 23.670 1.00 39.62 118 GLU A O 1
ATOM 885 N N . THR A 1 119 ? 3.698 -39.762 23.398 1.00 35.84 119 THR A N 1
ATOM 886 C CA . THR A 1 119 ? 3.252 -40.731 24.424 1.00 35.84 119 THR A CA 1
ATOM 887 C C . THR A 1 119 ? 3.579 -42.153 23.971 1.00 35.84 119 THR A C 1
ATOM 889 O O . THR A 1 119 ? 3.527 -42.483 22.790 1.00 35.84 119 THR A O 1
ATOM 892 N N . GLY A 1 120 ? 4.010 -42.969 24.930 1.00 31.61 120 GLY A N 1
ATOM 893 C CA . GLY A 1 120 ? 4.722 -44.217 24.699 1.00 31.61 120 GLY A CA 1
ATOM 894 C C . GLY A 1 120 ? 3.873 -45.439 24.350 1.00 31.61 120 GLY A C 1
ATOM 895 O O . GLY A 1 120 ? 2.683 -45.526 24.639 1.00 31.61 120 GLY A O 1
ATOM 896 N N . ARG A 1 121 ? 4.571 -46.433 23.799 1.00 39.78 121 ARG A N 1
ATOM 897 C CA . ARG A 1 121 ? 4.344 -47.875 23.985 1.00 39.78 121 ARG A CA 1
ATOM 898 C C . ARG A 1 121 ? 5.620 -48.572 23.491 1.00 39.78 121 ARG A C 1
ATOM 900 O O . ARG A 1 121 ? 5.955 -48.446 22.325 1.00 39.78 121 ARG A O 1
ATOM 907 N N . LEU A 1 122 ? 6.534 -48.967 24.376 1.00 34.59 122 LEU A N 1
ATOM 908 C CA . LEU A 1 122 ? 6.554 -50.222 25.139 1.00 34.59 122 LEU A CA 1
ATOM 909 C C . LEU A 1 122 ? 6.611 -51.486 24.267 1.00 34.59 122 LEU A C 1
ATOM 911 O O . LEU A 1 122 ? 5.658 -51.769 23.548 1.00 34.59 122 LEU A O 1
ATOM 915 N N . ARG A 1 123 ? 7.663 -52.268 24.570 1.00 35.81 123 ARG A N 1
ATOM 916 C CA . ARG A 1 123 ? 7.879 -53.724 24.414 1.00 35.81 123 ARG A CA 1
ATOM 917 C C . ARG A 1 123 ? 8.565 -54.169 23.119 1.00 35.81 123 ARG A C 1
ATOM 919 O O . ARG A 1 123 ? 8.063 -53.910 22.038 1.00 35.81 123 ARG A O 1
ATOM 926 N N . GLN A 1 124 ? 9.822 -54.619 23.259 1.00 31.72 124 GLN A N 1
ATOM 927 C CA . GLN A 1 124 ? 10.274 -56.037 23.354 1.00 31.72 124 GLN A CA 1
ATOM 928 C C . GLN A 1 124 ? 10.657 -56.492 21.934 1.00 31.72 124 GLN A C 1
AT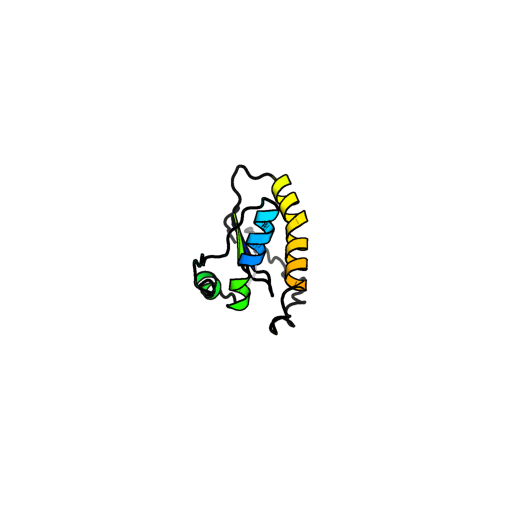OM 930 O O . GLN A 1 124 ? 9.992 -56.093 20.994 1.00 31.72 124 GLN A O 1
ATOM 935 N N . GLU A 1 125 ? 11.730 -57.212 21.633 1.00 32.78 125 GLU A N 1
ATOM 936 C CA . GLU A 1 125 ? 12.511 -58.253 22.310 1.00 32.78 125 GLU A CA 1
ATOM 937 C C . GLU A 1 125 ? 13.768 -58.459 21.419 1.00 32.78 125 GLU A C 1
ATOM 939 O O . GLU A 1 125 ? 13.694 -58.235 20.216 1.00 32.78 125 GLU A O 1
ATOM 944 N N . ALA A 1 126 ? 14.964 -58.626 21.987 1.00 30.42 126 ALA A N 1
ATOM 945 C CA . ALA A 1 126 ? 15.661 -59.913 22.144 1.00 30.42 126 ALA A CA 1
ATOM 946 C C . ALA A 1 126 ? 16.565 -60.320 20.957 1.00 30.42 126 ALA A C 1
ATOM 948 O O . ALA A 1 126 ? 16.191 -60.160 19.799 1.00 30.42 126 ALA A O 1
ATOM 949 N N . ALA A 1 127 ? 17.697 -60.930 21.340 1.00 35.56 127 ALA A N 1
ATOM 950 C CA . ALA A 1 127 ? 18.814 -61.489 20.563 1.00 35.56 127 ALA A CA 1
ATOM 951 C C . ALA A 1 127 ? 19.916 -60.504 20.137 1.00 35.56 127 ALA A C 1
ATOM 953 O O . ALA A 1 127 ? 19.700 -59.684 19.220 1.00 35.56 127 ALA A O 1
#

Sequence (127 aa):
EARLPNTTNIAFEAVEAEAVLMMLDRVGICASSGSACTTGSIEPSHVLVAMGLSPARARGSVRFSLGIYNTDGEVDYLLKHLPRIIARLRAVSPPSPIGARTARRDSKTSIATRTRRETGRLRQEAA

pLDDT: mean 74.43, std 23.9, range [30.22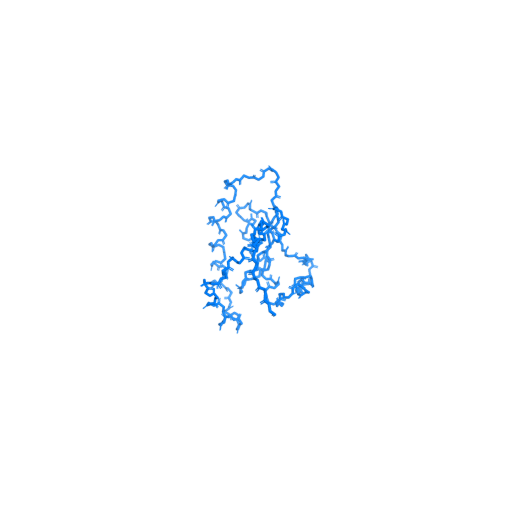, 97.5]